Protein AF-X1CJW0-F1 (afdb_monomer_lite)

Radius of gyration: 22.44 Å; chains: 1; bounding box: 63×34×48 Å

Organism: NCBI:txid412755

Sequence (111 aa):
MYALIAMALVLTMLVVLLRLRVKLGRSMLLSSIGLAILLGVSPGEFWQSVVQEWHTGPLSRTTGYLFVTLTALVTLVNVLGAAMKETGVSQRLASALQGLFRSRFTDFQSI

Secondary structure (DSSP, 8-state):
-HHHHHHHHHHHHHHHHHHTT--HHHHHHHHHHHHHHHHT--HHHHHHHHHHHHHHS-GGG-HHHHHHHHHHHHHHHHHHHHHHHHTSHHHHHHHHHHHHHHHHHHHTT--

Structure (mmCIF, N/CA/C/O backbone):
data_AF-X1CJW0-F1
#
_entry.id   AF-X1CJW0-F1
#
loop_
_atom_site.group_PDB
_atom_site.id
_atom_site.type_symbol
_atom_site.label_atom_id
_atom_site.label_alt_id
_atom_site.label_comp_id
_atom_site.label_asym_id
_atom_site.label_entity_id
_atom_site.label_seq_id
_atom_site.pdbx_PDB_ins_code
_atom_site.Cartn_x
_atom_site.Cartn_y
_atom_site.Cartn_z
_atom_site.occupancy
_atom_site.B_iso_or_equiv
_atom_site.auth_seq_id
_atom_site.auth_comp_id
_atom_site.auth_asym_id
_atom_site.auth_atom_id
_atom_site.pdbx_PDB_model_num
ATOM 1 N N . MET A 1 1 ? 0.051 -14.136 -22.790 1.00 65.75 1 MET A N 1
ATOM 2 C CA . MET A 1 1 ? -0.392 -15.398 -22.147 1.00 65.75 1 MET A CA 1
ATOM 3 C C . MET A 1 1 ? 0.460 -15.775 -20.932 1.00 65.75 1 MET A C 1
ATOM 5 O O . MET A 1 1 ? -0.119 -16.110 -19.911 1.00 65.75 1 MET A O 1
ATOM 9 N N . TYR A 1 2 ? 1.791 -15.619 -20.977 1.00 78.44 2 TYR A N 1
ATOM 10 C CA . TYR A 1 2 ? 2.691 -15.864 -19.833 1.00 78.44 2 TYR A CA 1
ATOM 11 C C . TYR A 1 2 ? 2.342 -15.068 -18.555 1.00 78.44 2 TYR A C 1
ATOM 13 O O . TYR A 1 2 ? 2.282 -15.635 -17.469 1.00 78.44 2 TYR A O 1
ATOM 21 N N . ALA A 1 3 ? 2.000 -13.780 -18.685 1.00 76.25 3 ALA A N 1
ATOM 22 C CA . ALA A 1 3 ? 1.667 -12.930 -17.538 1.00 76.25 3 ALA A CA 1
ATOM 23 C C . ALA A 1 3 ? 0.439 -13.406 -16.733 1.00 76.25 3 ALA A C 1
ATOM 25 O O . ALA A 1 3 ? 0.437 -13.317 -15.511 1.00 76.25 3 ALA A O 1
ATOM 26 N N . LEU A 1 4 ? -0.581 -13.962 -17.398 1.00 82.50 4 LEU A N 1
ATOM 27 C CA . LEU A 1 4 ? -1.788 -14.465 -16.727 1.00 82.50 4 LEU A CA 1
ATOM 28 C C . LEU A 1 4 ? -1.493 -15.723 -15.903 1.00 82.50 4 LEU A C 1
ATOM 30 O O . LEU A 1 4 ? -1.985 -15.861 -14.786 1.00 82.50 4 LEU A O 1
ATOM 34 N N . ILE A 1 5 ? -0.65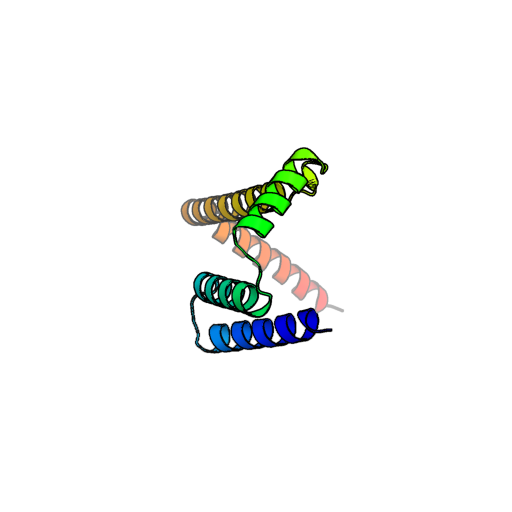1 -16.614 -16.433 1.00 85.75 5 ILE A N 1
ATOM 35 C CA . ILE A 1 5 ? -0.206 -17.822 -15.726 1.00 85.75 5 ILE A CA 1
ATOM 36 C C . ILE A 1 5 ? 0.644 -17.427 -14.515 1.00 85.75 5 ILE A C 1
ATOM 38 O O . ILE A 1 5 ? 0.450 -17.962 -13.424 1.00 85.75 5 ILE A O 1
ATOM 42 N N . ALA A 1 6 ? 1.528 -16.441 -14.684 1.00 82.81 6 ALA A N 1
ATOM 43 C CA . ALA A 1 6 ? 2.338 -15.917 -13.594 1.00 82.81 6 ALA A CA 1
ATOM 44 C C . ALA A 1 6 ? 1.483 -15.294 -12.477 1.00 82.81 6 ALA A C 1
ATOM 46 O O . ALA A 1 6 ? 1.697 -15.581 -11.299 1.00 82.81 6 ALA A O 1
ATOM 47 N N . MET A 1 7 ? 0.463 -14.512 -12.841 1.00 83.75 7 MET A N 1
ATOM 48 C CA . MET A 1 7 ? -0.511 -13.969 -11.891 1.00 83.75 7 MET A CA 1
ATOM 49 C C . MET A 1 7 ? -1.267 -15.080 -11.152 1.00 83.75 7 MET A C 1
ATOM 51 O O . MET A 1 7 ? -1.368 -15.030 -9.929 1.00 83.75 7 MET A O 1
ATOM 55 N N . ALA A 1 8 ? -1.752 -16.107 -11.858 1.00 86.31 8 ALA A N 1
ATOM 56 C CA . ALA A 1 8 ? -2.465 -17.227 -11.243 1.00 86.31 8 ALA A CA 1
ATOM 57 C C . ALA A 1 8 ? -1.586 -18.001 -10.242 1.00 86.31 8 ALA A C 1
ATOM 59 O O . ALA A 1 8 ? -2.033 -18.316 -9.135 1.00 86.31 8 ALA A O 1
ATOM 60 N N . LEU A 1 9 ? -0.320 -18.255 -10.589 1.00 86.81 9 LEU A N 1
ATOM 61 C CA . LEU A 1 9 ? 0.650 -18.906 -9.702 1.00 86.81 9 LEU A CA 1
ATOM 62 C C . LEU A 1 9 ? 0.914 -18.085 -8.438 1.00 86.81 9 LEU A C 1
ATOM 64 O O . LEU A 1 9 ? 0.875 -18.622 -7.331 1.00 86.81 9 LEU A O 1
ATOM 68 N N . VAL A 1 10 ? 1.122 -16.779 -8.583 1.00 85.44 10 VAL A N 1
ATOM 69 C CA . VAL A 1 10 ? 1.397 -15.888 -7.449 1.00 85.44 10 VAL A CA 1
ATOM 70 C C . VAL A 1 10 ? 0.182 -15.721 -6.548 1.00 85.44 10 VAL A C 1
ATOM 72 O O . VAL A 1 10 ? 0.327 -15.721 -5.327 1.00 85.44 10 VAL A O 1
ATOM 75 N N . LEU A 1 11 ? -1.020 -15.623 -7.115 1.00 85.75 11 LEU A N 1
ATOM 76 C CA . LEU A 1 11 ? -2.254 -15.589 -6.330 1.00 85.75 11 LEU A CA 1
ATOM 77 C C . LEU A 1 11 ? -2.432 -16.883 -5.534 1.00 85.75 11 LEU A C 1
ATOM 79 O O . LEU A 1 11 ? -2.758 -16.840 -4.349 1.00 85.75 11 LEU A O 1
ATOM 83 N N . THR A 1 12 ? -2.150 -18.028 -6.155 1.00 85.81 12 THR A N 1
ATOM 84 C CA . THR A 1 12 ? -2.195 -19.329 -5.475 1.00 85.81 12 THR A CA 1
ATOM 85 C C . THR A 1 12 ? -1.180 -19.377 -4.333 1.00 85.81 12 THR A C 1
ATOM 87 O O . THR A 1 12 ? -1.523 -19.764 -3.216 1.00 85.81 12 THR A O 1
ATOM 90 N N . MET A 1 13 ? 0.045 -18.906 -4.571 1.00 84.88 13 MET A N 1
ATOM 91 C CA . MET A 1 13 ? 1.084 -18.794 -3.549 1.00 84.88 13 MET A CA 1
ATOM 92 C C . MET A 1 13 ? 0.642 -17.884 -2.392 1.00 84.88 13 MET A C 1
ATOM 94 O O . MET A 1 13 ? 0.726 -18.294 -1.235 1.00 84.88 13 MET A O 1
ATOM 98 N N . LEU A 1 14 ? 0.078 -16.707 -2.676 1.00 80.25 14 LEU A N 1
ATOM 99 C CA . LEU A 1 14 ? -0.450 -15.789 -1.662 1.00 80.25 14 LEU A CA 1
ATOM 100 C C . LEU A 1 14 ? -1.524 -16.457 -0.792 1.00 80.25 14 LEU A C 1
ATOM 102 O O . LEU A 1 14 ? -1.470 -16.364 0.436 1.00 80.25 14 LEU A O 1
ATOM 106 N N . VAL A 1 15 ? -2.475 -17.160 -1.413 1.00 86.69 15 VAL A N 1
ATOM 107 C CA . VAL A 1 15 ? -3.541 -17.891 -0.707 1.00 86.69 15 VAL A CA 1
ATOM 108 C C . VAL A 1 15 ? -2.956 -18.981 0.191 1.00 86.69 15 VAL A C 1
ATOM 110 O O . VAL A 1 15 ? -3.364 -19.105 1.347 1.00 86.69 15 VAL A O 1
ATOM 113 N N . VAL A 1 16 ? -1.967 -19.736 -0.294 1.00 85.75 16 VAL A N 1
ATOM 114 C CA . VAL A 1 16 ? -1.280 -20.766 0.499 1.00 85.75 16 VAL A CA 1
ATOM 115 C C . VAL A 1 16 ? -0.559 -20.143 1.698 1.00 85.75 16 VAL A C 1
ATOM 117 O O . VAL A 1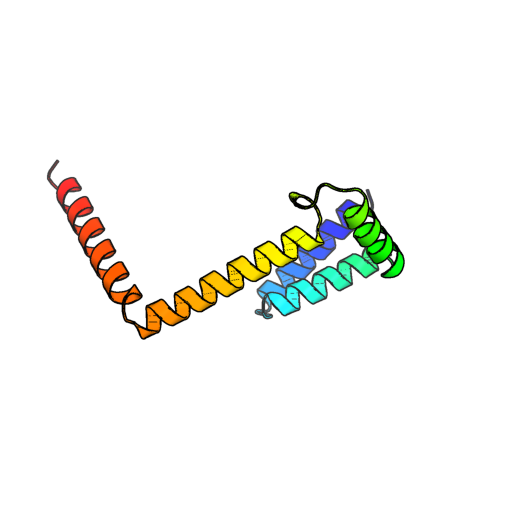 16 ? -0.722 -20.624 2.819 1.00 85.75 16 VAL A O 1
ATOM 120 N N . LEU A 1 17 ? 0.164 -19.036 1.510 1.00 79.81 17 LEU A N 1
ATOM 121 C CA . LEU A 1 17 ? 0.860 -18.342 2.600 1.00 79.81 17 LEU A CA 1
ATOM 122 C C . LEU A 1 17 ? -0.114 -17.784 3.651 1.00 79.81 17 LEU A C 1
ATOM 124 O O . LEU A 1 17 ? 0.157 -17.864 4.852 1.00 79.81 17 LEU A O 1
ATOM 128 N N . LEU A 1 18 ? -1.263 -17.251 3.230 1.00 82.12 18 LEU A N 1
ATOM 129 C CA . LEU A 1 18 ? -2.316 -16.804 4.149 1.00 82.12 18 LEU A CA 1
ATOM 130 C C . LEU A 1 18 ? -2.943 -17.979 4.911 1.00 82.12 18 LEU A C 1
ATOM 132 O O . LEU A 1 18 ? -3.199 -17.864 6.112 1.00 82.12 18 LEU A O 1
ATOM 136 N N . ARG A 1 19 ? -3.127 -19.133 4.256 1.00 83.88 19 ARG A N 1
ATOM 137 C CA . ARG A 1 19 ? -3.624 -20.360 4.901 1.00 83.88 19 ARG A CA 1
ATOM 138 C C . ARG A 1 19 ? -2.662 -20.875 5.974 1.00 83.88 19 ARG A C 1
ATOM 140 O O . ARG A 1 19 ? -3.110 -21.397 6.990 1.00 83.88 19 ARG A O 1
ATOM 147 N N . LEU A 1 20 ? -1.362 -20.645 5.796 1.00 82.12 20 LEU A N 1
ATOM 148 C CA . LEU A 1 20 ? -0.307 -20.938 6.773 1.00 82.12 20 LEU A CA 1
ATOM 149 C C . LEU A 1 20 ? -0.219 -19.906 7.919 1.00 82.12 20 LEU A C 1
ATOM 151 O O . LEU A 1 20 ? 0.759 -19.903 8.663 1.00 82.12 20 LEU A O 1
ATOM 155 N N . ARG A 1 21 ? -1.228 -19.031 8.086 1.00 76.75 21 ARG A N 1
ATOM 156 C CA . ARG A 1 21 ? -1.307 -17.999 9.145 1.00 76.75 21 ARG A CA 1
ATOM 157 C C . ARG A 1 21 ? -0.130 -17.013 9.141 1.00 76.75 21 ARG A C 1
ATOM 159 O O . ARG A 1 21 ? 0.123 -16.339 10.142 1.00 76.75 21 ARG A O 1
ATOM 166 N N . VAL A 1 22 ? 0.582 -16.880 8.022 1.00 77.56 22 VAL A N 1
ATOM 167 C CA . VAL A 1 22 ? 1.650 -15.887 7.890 1.00 77.56 22 VAL A CA 1
ATOM 168 C C . VAL A 1 22 ? 1.027 -14.488 7.921 1.00 77.56 22 VAL A C 1
ATOM 170 O O . VAL A 1 22 ? -0.013 -14.242 7.308 1.00 77.56 22 VAL A O 1
ATOM 173 N N . LYS A 1 23 ? 1.655 -13.559 8.661 1.00 82.88 23 LYS A N 1
ATOM 174 C CA . LYS A 1 23 ? 1.218 -12.154 8.737 1.00 82.88 23 LYS A CA 1
ATOM 175 C C . LYS A 1 23 ? 1.010 -11.607 7.323 1.00 82.88 23 LYS A C 1
ATOM 177 O O . LYS A 1 23 ? 1.922 -11.698 6.505 1.00 82.88 23 LYS A O 1
ATOM 182 N N . LEU A 1 24 ? -0.144 -10.982 7.081 1.00 79.38 24 LEU A N 1
ATOM 183 C CA . LEU A 1 24 ? -0.586 -10.524 5.757 1.00 79.38 24 LEU A CA 1
ATOM 184 C C . LEU A 1 24 ? 0.496 -9.719 5.018 1.00 79.38 24 LEU A C 1
ATOM 186 O O . LEU A 1 24 ? 0.773 -9.993 3.855 1.00 79.38 24 LEU A O 1
ATOM 190 N N . GLY A 1 25 ? 1.197 -8.824 5.723 1.00 77.69 25 GLY A N 1
ATOM 191 C CA . GLY A 1 25 ? 2.308 -8.056 5.149 1.00 77.69 25 GLY A CA 1
ATOM 192 C C . GLY A 1 25 ? 3.485 -8.911 4.654 1.00 77.69 25 GLY A C 1
ATOM 193 O O . GLY A 1 25 ? 4.027 -8.638 3.590 1.00 77.69 25 GLY A O 1
ATOM 194 N N . ARG A 1 26 ? 3.858 -9.987 5.363 1.00 79.81 26 ARG A N 1
ATOM 195 C CA . ARG A 1 26 ? 4.938 -10.895 4.927 1.00 79.81 26 ARG A CA 1
ATOM 196 C C . ARG A 1 26 ? 4.517 -11.731 3.722 1.00 79.81 26 ARG A C 1
ATOM 198 O O . ARG A 1 26 ? 5.308 -11.902 2.802 1.00 79.81 26 ARG A O 1
ATOM 205 N N . SER A 1 27 ? 3.275 -12.212 3.707 1.00 79.81 27 SER A N 1
ATOM 206 C CA . SER A 1 27 ? 2.732 -12.972 2.576 1.00 79.81 27 SER A CA 1
ATOM 207 C C . SER A 1 27 ? 2.664 -12.125 1.309 1.00 79.81 27 SER A C 1
ATOM 209 O O . SER A 1 27 ? 3.008 -12.601 0.229 1.00 79.81 27 SER A O 1
ATOM 211 N N . MET A 1 28 ? 2.275 -10.857 1.452 1.00 83.12 28 MET A N 1
ATOM 212 C CA . MET A 1 28 ? 2.198 -9.909 0.346 1.00 83.12 28 MET A CA 1
ATOM 213 C C . MET A 1 28 ? 3.584 -9.608 -0.239 1.00 83.12 28 MET A C 1
ATOM 215 O O . MET A 1 28 ? 3.741 -9.663 -1.455 1.00 83.12 28 MET A O 1
ATOM 219 N N . LEU A 1 29 ? 4.598 -9.393 0.612 1.00 86.00 29 LEU A N 1
ATOM 220 C CA . LEU A 1 29 ? 5.987 -9.190 0.176 1.00 86.00 29 LEU A CA 1
ATOM 221 C C . LEU A 1 29 ? 6.576 -10.424 -0.520 1.00 86.00 29 LEU A C 1
ATOM 223 O O . LEU A 1 29 ? 7.195 -10.308 -1.570 1.00 86.00 29 LEU A O 1
ATOM 227 N N . LEU A 1 30 ? 6.374 -11.621 0.036 1.00 84.75 30 LEU A N 1
ATOM 228 C CA . LEU A 1 30 ? 6.888 -12.851 -0.578 1.00 84.75 30 LEU A CA 1
ATOM 229 C C . LEU A 1 30 ? 6.233 -13.128 -1.934 1.00 84.75 30 LEU A C 1
ATOM 231 O O . LEU A 1 30 ? 6.904 -13.554 -2.872 1.00 84.75 30 LEU A O 1
ATOM 235 N N . SER A 1 31 ? 4.936 -12.848 -2.052 1.00 81.50 31 SER A N 1
ATOM 236 C CA . SER A 1 31 ? 4.200 -13.040 -3.303 1.00 81.50 31 SER A CA 1
ATOM 237 C C . SER A 1 31 ? 4.598 -12.005 -4.358 1.00 81.50 31 SER A C 1
ATOM 239 O O . SER A 1 31 ? 4.736 -12.362 -5.525 1.00 81.50 31 SER A O 1
ATOM 241 N N . SER A 1 32 ? 4.846 -10.746 -3.973 1.00 82.62 32 SER A N 1
ATOM 242 C CA . SER A 1 32 ? 5.311 -9.720 -4.916 1.00 82.62 32 SER A CA 1
ATOM 243 C C . SER A 1 32 ? 6.726 -9.999 -5.423 1.00 82.62 32 SER A C 1
ATOM 245 O O . SER A 1 32 ? 6.978 -9.844 -6.616 1.00 82.62 32 SER A O 1
ATOM 247 N N . ILE A 1 33 ? 7.624 -10.486 -4.560 1.00 84.25 33 ILE A N 1
ATOM 248 C CA . ILE A 1 33 ? 8.963 -10.939 -4.965 1.00 84.25 33 ILE A CA 1
ATOM 249 C C . ILE A 1 33 ? 8.850 -12.130 -5.921 1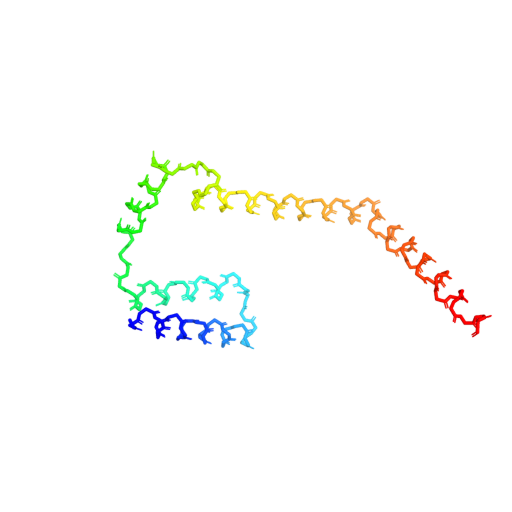.00 84.25 33 ILE A C 1
ATOM 251 O O . ILE A 1 33 ? 9.477 -12.127 -6.979 1.00 84.25 33 ILE A O 1
ATOM 255 N N . GLY A 1 34 ? 8.014 -13.118 -5.587 1.00 83.31 34 GLY A N 1
ATOM 256 C CA . GLY A 1 34 ? 7.746 -14.258 -6.462 1.00 83.31 34 GLY A CA 1
ATOM 257 C C . GLY A 1 34 ? 7.255 -13.821 -7.842 1.00 83.31 34 GLY A C 1
ATOM 258 O O . GLY A 1 34 ? 7.762 -14.305 -8.848 1.00 83.31 34 GLY A O 1
ATOM 259 N N . LEU A 1 35 ? 6.339 -12.850 -7.898 1.00 83.06 35 LEU A N 1
ATOM 260 C CA . LEU A 1 35 ? 5.827 -12.280 -9.147 1.00 83.06 35 LEU A CA 1
ATOM 261 C C . LEU A 1 35 ? 6.897 -11.551 -9.954 1.00 83.06 35 LEU A C 1
ATOM 263 O O . LEU A 1 35 ? 6.956 -11.734 -11.167 1.00 83.06 35 LEU A O 1
ATOM 267 N N . ALA A 1 36 ? 7.736 -10.749 -9.297 1.00 83.19 36 ALA A N 1
ATOM 268 C CA . ALA A 1 36 ? 8.818 -10.019 -9.950 1.00 83.19 36 ALA A CA 1
ATOM 269 C C . ALA A 1 36 ? 9.820 -10.979 -10.607 1.00 83.19 36 ALA A C 1
ATOM 271 O O . ALA A 1 36 ? 10.199 -10.774 -11.758 1.00 83.19 36 ALA A O 1
ATOM 272 N N . ILE A 1 37 ? 10.171 -12.069 -9.913 1.00 84.06 37 ILE A N 1
ATOM 273 C CA . ILE A 1 37 ? 11.038 -13.125 -10.451 1.00 84.06 37 ILE A CA 1
ATOM 274 C C . ILE A 1 37 ? 10.354 -13.831 -11.624 1.00 84.06 37 ILE A C 1
ATOM 276 O O . ILE A 1 37 ? 10.960 -13.989 -12.680 1.00 84.06 37 ILE A O 1
ATOM 280 N N . LEU A 1 38 ? 9.087 -14.228 -11.464 1.00 82.31 38 LEU A N 1
ATOM 281 C CA . LEU A 1 38 ? 8.354 -14.966 -12.495 1.00 82.31 38 LEU A CA 1
ATOM 282 C C . LEU A 1 38 ? 8.178 -14.151 -13.779 1.00 82.31 38 LEU A C 1
ATOM 284 O O . LEU A 1 38 ? 8.279 -14.706 -14.868 1.00 82.31 38 LEU A O 1
ATOM 288 N N . LEU A 1 39 ? 7.906 -12.851 -13.658 1.00 80.31 39 LEU A N 1
ATOM 289 C CA . LEU A 1 39 ? 7.745 -11.938 -14.790 1.00 80.31 39 LEU A CA 1
ATOM 290 C C . LEU A 1 39 ? 9.079 -11.404 -15.332 1.00 80.31 39 LEU A C 1
ATOM 292 O O . LEU A 1 39 ? 9.069 -10.751 -16.371 1.00 80.31 39 LEU A O 1
ATOM 296 N N . GLY A 1 40 ? 10.201 -11.666 -14.655 1.00 81.56 40 GLY A N 1
ATOM 297 C CA . GLY A 1 40 ? 11.514 -11.151 -15.043 1.00 81.56 40 GLY A CA 1
ATOM 298 C C . GLY A 1 40 ? 11.620 -9.626 -14.981 1.00 81.56 40 GLY A C 1
ATOM 299 O O . GLY A 1 40 ? 12.439 -9.052 -15.689 1.00 81.56 40 GLY A O 1
ATOM 300 N N . VAL A 1 41 ? 10.789 -8.962 -14.169 1.00 78.06 41 VAL A N 1
ATOM 301 C CA . VAL A 1 41 ? 10.778 -7.495 -14.078 1.00 78.06 41 VAL A CA 1
ATOM 302 C C . VAL A 1 41 ? 12.003 -7.050 -13.297 1.00 78.06 41 VAL A C 1
ATOM 304 O O . VAL A 1 41 ? 12.132 -7.348 -12.105 1.00 78.06 41 VAL A O 1
ATOM 307 N N . SER A 1 42 ? 12.903 -6.323 -13.955 1.00 81.56 42 SER A N 1
ATOM 308 C CA . SER A 1 42 ? 14.072 -5.781 -13.276 1.00 81.56 42 SER A CA 1
ATOM 309 C C . SER A 1 42 ? 13.684 -4.583 -12.390 1.00 81.56 42 SER A C 1
ATOM 311 O O . SER A 1 42 ? 12.808 -3.788 -12.752 1.00 81.56 42 SER A O 1
ATOM 313 N N . PRO A 1 43 ? 14.354 -4.381 -11.237 1.00 76.31 43 PRO A N 1
ATOM 314 C CA . PRO A 1 43 ? 14.122 -3.204 -10.397 1.00 76.31 43 PRO A CA 1
ATOM 315 C C . PRO A 1 43 ? 14.331 -1.879 -11.148 1.00 76.31 43 PRO A C 1
ATOM 317 O O . PRO A 1 43 ? 13.682 -0.884 -10.835 1.00 76.31 43 PRO A O 1
ATOM 320 N N . GLY A 1 44 ? 15.217 -1.874 -12.151 1.00 80.62 44 GLY A N 1
ATOM 321 C CA . GLY A 1 44 ? 15.509 -0.708 -12.985 1.00 80.62 44 GLY A CA 1
ATOM 322 C C . GLY A 1 44 ? 14.361 -0.328 -13.921 1.00 80.62 44 GLY A C 1
ATOM 323 O O . GLY A 1 44 ? 13.993 0.842 -13.972 1.00 80.62 44 GLY A O 1
ATOM 324 N N . GLU A 1 45 ? 13.750 -1.296 -14.608 1.00 78.56 45 GLU A N 1
ATOM 325 C CA . GLU A 1 45 ? 12.594 -1.053 -15.490 1.00 78.56 45 GLU A CA 1
ATOM 326 C C . GLU A 1 45 ? 11.367 -0.594 -14.701 1.00 78.56 45 GLU A C 1
ATOM 328 O O . GLU A 1 45 ? 10.643 0.311 -15.126 1.00 78.56 45 GLU A O 1
ATOM 333 N N . PHE A 1 46 ? 11.160 -1.176 -13.516 1.00 80.25 46 PHE A N 1
ATOM 334 C CA . PHE A 1 46 ? 10.126 -0.720 -12.594 1.00 80.25 46 PHE A CA 1
ATOM 335 C C . PHE A 1 46 ? 10.372 0.731 -12.163 1.00 80.25 46 PHE A C 1
ATOM 337 O O . PHE A 1 46 ? 9.462 1.555 -12.241 1.00 80.25 46 PHE A O 1
ATOM 344 N N . TRP A 1 47 ? 11.604 1.074 -11.768 1.00 81.12 47 TRP A N 1
ATOM 345 C CA . TRP A 1 47 ? 11.949 2.438 -11.358 1.00 81.12 47 TRP A CA 1
ATOM 346 C C . TRP A 1 47 ? 11.765 3.449 -12.490 1.00 81.12 47 TRP A C 1
ATOM 348 O O . TRP A 1 47 ? 11.176 4.506 -12.278 1.00 81.12 47 TRP A O 1
ATOM 358 N N . GLN A 1 48 ? 12.208 3.115 -13.702 1.00 81.44 48 GLN A N 1
ATOM 359 C CA . GLN A 1 48 ? 12.006 3.965 -14.875 1.00 81.44 48 GLN A CA 1
ATOM 360 C C . GLN A 1 48 ? 10.521 4.181 -15.165 1.00 81.44 48 GLN A C 1
ATOM 362 O O . GLN A 1 48 ? 10.112 5.318 -15.381 1.00 81.44 48 GLN A O 1
ATOM 367 N N . SER A 1 49 ? 9.708 3.125 -15.081 1.00 80.62 49 SER A N 1
ATOM 368 C CA . SER A 1 49 ? 8.257 3.214 -15.277 1.00 80.62 49 SER A CA 1
ATOM 369 C C . SER A 1 49 ? 7.597 4.120 -14.234 1.00 80.62 49 SER A C 1
ATOM 371 O O . SER A 1 49 ? 6.801 4.981 -14.593 1.00 80.62 49 SER A O 1
ATOM 373 N N . VAL A 1 50 ? 7.973 3.992 -12.957 1.00 80.12 50 VAL A N 1
ATOM 374 C CA . VAL A 1 50 ? 7.446 4.829 -11.864 1.00 80.12 50 VAL A CA 1
ATOM 375 C C . VAL A 1 50 ? 7.872 6.291 -12.018 1.00 80.12 50 VAL A C 1
ATOM 377 O O . VAL A 1 50 ? 7.053 7.194 -11.851 1.00 80.12 50 VAL A O 1
ATOM 380 N N . VAL A 1 51 ? 9.138 6.550 -12.357 1.00 81.94 51 VAL A N 1
ATOM 381 C CA . VAL A 1 51 ? 9.648 7.915 -12.578 1.00 81.94 51 VAL A CA 1
ATOM 382 C C . VAL A 1 51 ? 8.982 8.556 -13.793 1.00 81.94 51 VAL A C 1
ATOM 384 O O . VAL A 1 51 ? 8.631 9.737 -13.750 1.00 81.94 51 VAL A O 1
ATOM 387 N N . GLN A 1 52 ? 8.776 7.788 -14.861 1.00 80.94 52 GLN A N 1
ATOM 388 C CA . GLN A 1 52 ? 8.089 8.251 -16.059 1.00 80.94 52 GLN A CA 1
ATOM 389 C C . GLN A 1 52 ? 6.613 8.542 -15.773 1.00 80.94 52 GLN A C 1
ATOM 391 O O . GLN A 1 52 ? 6.118 9.599 -16.164 1.00 80.94 52 GLN A O 1
ATOM 396 N N . GLU A 1 53 ? 5.929 7.664 -15.039 1.00 79.62 53 GLU A N 1
ATOM 397 C CA . GLU A 1 53 ? 4.547 7.863 -14.593 1.00 79.62 53 GLU A CA 1
ATOM 398 C C . GLU A 1 53 ? 4.417 9.125 -13.730 1.00 79.62 53 GLU A C 1
ATOM 400 O O . GLU A 1 53 ? 3.491 9.910 -13.922 1.00 79.62 53 GLU A O 1
ATOM 405 N N . TRP A 1 54 ? 5.384 9.372 -12.844 1.00 77.44 54 TRP A N 1
ATOM 406 C CA . TRP A 1 54 ? 5.428 10.572 -12.009 1.00 77.44 54 TRP A CA 1
ATOM 407 C C . TRP A 1 54 ? 5.577 11.869 -12.815 1.00 77.44 54 TRP A C 1
ATOM 409 O O . TRP A 1 54 ? 4.989 12.886 -12.458 1.00 77.44 54 TRP A O 1
ATOM 419 N N . HIS A 1 55 ? 6.353 11.847 -13.902 1.00 75.50 55 HIS A N 1
ATOM 420 C CA . HIS A 1 55 ? 6.594 13.035 -14.729 1.00 75.50 55 HIS A CA 1
ATOM 421 C C . HIS A 1 55 ? 5.503 13.291 -15.772 1.00 75.50 55 HIS A C 1
ATOM 423 O O . HIS A 1 55 ? 5.286 14.438 -16.153 1.00 75.50 55 HIS A O 1
ATOM 429 N N . THR A 1 56 ? 4.850 12.241 -16.273 1.00 76.81 56 THR A N 1
ATOM 430 C CA . THR A 1 56 ? 3.931 12.341 -17.422 1.00 76.81 56 THR A CA 1
ATOM 431 C C . THR A 1 56 ? 2.462 12.158 -17.053 1.00 76.81 56 THR A C 1
ATOM 433 O O . THR A 1 56 ? 1.586 12.591 -17.801 1.00 76.81 56 THR A O 1
ATOM 436 N N . GLY A 1 57 ? 2.169 11.532 -15.911 1.00 71.94 57 GLY A N 1
ATOM 437 C CA . GLY A 1 57 ? 0.814 11.220 -15.477 1.00 71.94 57 GLY A CA 1
ATOM 438 C C . GLY A 1 57 ? 0.184 12.306 -14.594 1.00 71.94 57 GLY A C 1
ATOM 439 O O . GLY A 1 57 ? 0.879 12.984 -13.836 1.00 71.94 57 GLY A O 1
ATOM 440 N N . PRO A 1 58 ? -1.152 12.468 -14.623 1.00 72.38 58 PRO A N 1
ATOM 441 C CA . PRO A 1 58 ? -1.853 13.284 -13.636 1.00 72.38 58 PRO A CA 1
ATOM 442 C C . PRO A 1 58 ? -1.625 12.716 -12.226 1.00 72.38 58 PRO A C 1
ATOM 444 O O . PRO A 1 58 ? -1.829 11.521 -12.006 1.00 72.38 58 PRO A O 1
ATOM 447 N N . LEU A 1 59 ? -1.242 13.574 -11.265 1.00 64.44 59 LEU A N 1
ATOM 448 C CA . LEU A 1 59 ? -0.798 13.171 -9.916 1.00 64.44 59 LEU A CA 1
ATOM 449 C C . LEU A 1 59 ? -1.751 12.179 -9.231 1.00 64.44 59 LEU A C 1
ATOM 451 O O . LEU A 1 59 ? -1.297 11.217 -8.617 1.00 64.44 59 LEU A O 1
ATOM 455 N N . SER A 1 60 ? -3.065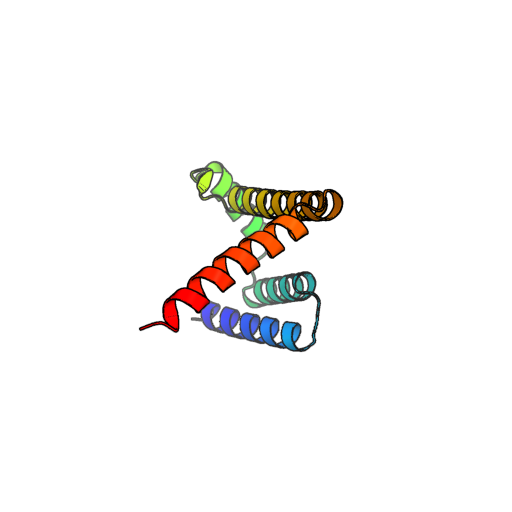 12.361 -9.392 1.00 66.56 60 SER A N 1
ATOM 456 C CA . SER A 1 60 ? -4.104 11.516 -8.786 1.00 66.56 60 SER A CA 1
ATOM 457 C C . SER A 1 60 ? -4.139 10.067 -9.289 1.00 66.56 60 SER A C 1
ATOM 459 O O . SER A 1 60 ? -4.781 9.230 -8.656 1.00 66.56 60 SER A O 1
ATOM 461 N N . ARG A 1 61 ? -3.468 9.753 -10.403 1.00 70.62 61 ARG A N 1
ATOM 462 C CA . ARG A 1 61 ? -3.354 8.388 -10.943 1.00 70.62 61 ARG A CA 1
ATOM 463 C C . ARG A 1 61 ? -1.987 7.757 -10.739 1.00 70.62 61 ARG A C 1
ATOM 465 O O . ARG A 1 61 ? -1.857 6.574 -11.021 1.00 70.62 61 ARG A O 1
ATOM 472 N N . THR A 1 62 ? -1.005 8.511 -10.250 1.00 80.38 62 THR A N 1
ATOM 473 C CA . THR A 1 62 ? 0.351 7.985 -10.100 1.00 80.38 62 THR A CA 1
ATOM 474 C C . THR A 1 62 ? 0.408 6.940 -8.990 1.00 80.38 62 THR A C 1
ATOM 476 O O . THR A 1 62 ? -0.098 7.157 -7.881 1.00 80.38 62 THR A O 1
ATOM 479 N N . THR A 1 63 ? 1.068 5.815 -9.268 1.00 80.50 63 THR A N 1
ATOM 480 C CA . THR A 1 63 ? 1.281 4.723 -8.303 1.00 80.50 63 THR A CA 1
ATOM 481 C C . THR A 1 63 ? 1.824 5.227 -6.957 1.00 80.50 63 THR A C 1
ATOM 483 O O . THR A 1 63 ? 1.358 4.810 -5.894 1.00 80.50 63 THR A O 1
ATOM 486 N N . GLY A 1 64 ? 2.766 6.177 -6.989 1.00 81.81 64 GLY A N 1
ATOM 487 C CA . GLY A 1 64 ? 3.351 6.779 -5.788 1.00 81.81 64 GLY A CA 1
ATOM 488 C C . GLY A 1 64 ? 2.342 7.569 -4.951 1.00 81.81 64 GLY A C 1
ATOM 489 O O . GLY A 1 64 ? 2.258 7.368 -3.739 1.00 81.81 64 GLY A O 1
ATOM 490 N N . TYR A 1 65 ? 1.535 8.424 -5.586 1.00 81.12 65 TYR A N 1
ATOM 491 C CA . TYR A 1 65 ? 0.517 9.208 -4.886 1.00 81.12 65 TYR A CA 1
ATOM 492 C C . TYR A 1 65 ? -0.537 8.305 -4.238 1.00 81.12 65 TYR A C 1
ATOM 494 O O . TYR A 1 65 ? -0.809 8.442 -3.048 1.00 81.12 65 TYR A O 1
ATOM 502 N N . LEU A 1 66 ? -1.063 7.321 -4.977 1.00 84.69 66 LEU A N 1
ATOM 503 C CA . LEU A 1 66 ? -2.058 6.376 -4.457 1.00 84.69 66 LEU A CA 1
ATOM 504 C C . LEU A 1 66 ? -1.535 5.597 -3.246 1.00 84.69 66 LEU A C 1
ATOM 506 O O . LEU A 1 66 ? -2.253 5.437 -2.256 1.00 84.69 66 LEU A O 1
ATOM 510 N N . PHE A 1 67 ? -0.280 5.147 -3.294 1.00 85.44 67 PHE A N 1
ATOM 511 C CA . PHE A 1 67 ? 0.342 4.439 -2.180 1.00 85.44 67 PHE A CA 1
ATOM 512 C C . PHE A 1 67 ? 0.467 5.321 -0.931 1.00 85.44 67 PHE A C 1
ATOM 514 O O . PHE A 1 67 ? 0.116 4.887 0.171 1.00 85.44 67 PHE A O 1
ATOM 521 N N . VAL A 1 68 ? 0.917 6.570 -1.093 1.00 88.38 68 VAL A N 1
ATOM 522 C CA . VAL A 1 68 ? 1.027 7.534 0.012 1.00 88.38 68 VAL A CA 1
ATOM 523 C C . VAL A 1 68 ? -0.349 7.854 0.589 1.00 88.38 68 VAL A C 1
ATOM 525 O O . VAL A 1 68 ? -0.519 7.793 1.805 1.00 88.38 68 VAL A O 1
ATOM 528 N N . THR A 1 69 ? -1.349 8.124 -0.252 1.00 87.44 69 THR A N 1
ATOM 529 C CA . 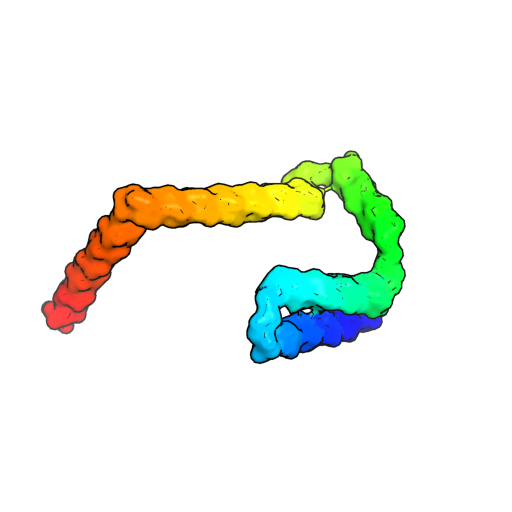THR A 1 69 ? -2.718 8.423 0.190 1.00 87.44 69 THR A CA 1
ATOM 530 C C . THR A 1 69 ? -3.335 7.256 0.954 1.00 87.44 69 THR A C 1
ATOM 532 O O . THR A 1 69 ? -3.891 7.464 2.031 1.00 87.44 69 THR A O 1
ATOM 535 N N . LEU A 1 70 ? -3.205 6.023 0.453 1.00 89.75 70 LEU A N 1
ATOM 536 C CA . LEU A 1 70 ? -3.694 4.829 1.150 1.00 89.75 70 LEU A CA 1
ATOM 537 C C . LEU A 1 70 ? -2.978 4.628 2.487 1.00 89.75 70 LEU A C 1
ATOM 539 O O . LEU A 1 70 ? -3.626 4.371 3.499 1.00 89.75 70 LEU A O 1
ATOM 543 N N . THR A 1 71 ? -1.655 4.793 2.514 1.00 89.12 71 THR A N 1
ATOM 544 C CA . THR A 1 71 ? -0.862 4.659 3.743 1.00 89.12 71 THR A CA 1
ATOM 545 C C . THR A 1 71 ? -1.257 5.714 4.774 1.00 89.12 71 THR A C 1
ATOM 547 O O . THR A 1 71 ? -1.451 5.388 5.947 1.00 89.12 71 THR A O 1
ATOM 550 N N . ALA A 1 72 ? -1.437 6.963 4.344 1.00 91.62 72 ALA A N 1
ATOM 551 C CA . ALA A 1 72 ? -1.888 8.054 5.197 1.00 91.62 72 ALA A CA 1
ATOM 552 C C . ALA A 1 72 ? -3.293 7.783 5.746 1.00 91.62 72 ALA A C 1
ATOM 554 O O . ALA A 1 72 ? -3.508 7.909 6.949 1.00 91.62 72 ALA A O 1
ATOM 555 N N . LEU A 1 73 ? -4.226 7.338 4.899 1.00 92.81 73 LEU A N 1
ATOM 556 C CA . LEU A 1 73 ? -5.595 7.021 5.302 1.00 92.81 73 LEU A CA 1
ATOM 557 C C . LEU A 1 73 ? -5.639 5.876 6.322 1.00 92.81 73 LEU A C 1
ATOM 559 O O . LEU A 1 73 ? -6.290 5.998 7.358 1.00 92.81 73 LEU A O 1
ATOM 563 N N . VAL A 1 74 ? -4.915 4.783 6.067 1.00 91.75 74 VAL A N 1
ATOM 564 C CA . VAL A 1 74 ? -4.841 3.637 6.988 1.00 91.75 74 VAL A CA 1
ATOM 565 C C . VAL A 1 74 ? -4.205 4.047 8.315 1.00 91.75 74 VAL A C 1
ATOM 567 O O . VAL A 1 74 ? -4.704 3.681 9.378 1.00 91.75 74 VAL A O 1
ATOM 570 N N . THR A 1 75 ? -3.133 4.841 8.276 1.00 92.19 75 THR A N 1
ATOM 571 C CA . THR A 1 75 ? -2.473 5.344 9.489 1.00 92.19 75 THR A CA 1
ATOM 572 C C . THR A 1 75 ? -3.409 6.246 10.286 1.00 92.19 75 THR A C 1
ATOM 574 O O . THR A 1 75 ? -3.545 6.066 11.494 1.00 92.19 75 THR A O 1
ATOM 577 N N . LEU A 1 76 ? -4.112 7.161 9.619 1.00 92.75 76 LEU A N 1
ATOM 578 C CA . LEU A 1 76 ? -5.059 8.075 10.250 1.00 92.75 76 LEU A CA 1
ATOM 579 C C . LEU A 1 76 ? -6.209 7.321 10.924 1.00 92.75 76 LEU A C 1
ATOM 581 O O . LEU A 1 76 ? -6.513 7.584 12.084 1.00 92.75 76 LEU A O 1
ATOM 585 N N . VAL A 1 77 ? -6.817 6.357 10.229 1.00 91.69 77 VAL A N 1
ATOM 586 C CA . VAL A 1 77 ? -7.896 5.526 10.788 1.00 91.69 77 VAL A CA 1
ATOM 587 C C . VAL A 1 77 ? -7.394 4.689 11.964 1.00 91.69 77 VAL A C 1
ATOM 589 O O . VAL A 1 77 ? -8.102 4.560 12.962 1.00 91.69 77 VAL A O 1
ATOM 592 N N . ASN A 1 78 ? -6.168 4.166 11.900 1.00 91.06 78 ASN A N 1
ATOM 593 C CA . ASN A 1 78 ? -5.568 3.437 13.017 1.00 91.06 78 ASN A CA 1
ATOM 594 C C . ASN A 1 78 ? -5.359 4.332 14.245 1.00 91.06 78 ASN A C 1
ATOM 596 O O . ASN A 1 78 ? -5.718 3.934 15.353 1.00 91.06 78 ASN A O 1
ATOM 600 N N . VAL A 1 79 ? -4.821 5.541 14.057 1.00 91.69 79 VAL A N 1
ATOM 601 C CA . VAL A 1 79 ? -4.625 6.519 15.140 1.00 91.69 79 VAL A CA 1
ATOM 602 C C . VAL A 1 79 ? -5.968 6.950 15.727 1.00 91.69 79 VAL A C 1
ATOM 604 O O . VAL A 1 79 ? -6.136 6.945 16.945 1.00 91.69 79 VAL A O 1
ATOM 607 N N . LEU A 1 80 ? -6.954 7.246 14.879 1.00 89.38 80 LEU A N 1
ATOM 608 C CA . LEU A 1 80 ? -8.305 7.591 15.318 1.00 89.38 80 LEU A CA 1
ATOM 609 C C . LEU A 1 80 ? -8.943 6.440 16.106 1.00 89.38 80 LEU A C 1
ATOM 611 O O . LEU A 1 80 ? -9.540 6.660 17.156 1.00 89.38 80 LEU A O 1
ATOM 615 N N . GLY A 1 81 ? -8.781 5.202 15.639 1.00 86.44 81 GLY A N 1
ATOM 616 C CA . GLY A 1 81 ? -9.237 4.004 16.339 1.00 86.44 81 GLY A CA 1
ATOM 617 C C . GLY A 1 81 ? -8.590 3.831 17.714 1.00 86.44 81 GLY A C 1
ATOM 618 O O . GLY A 1 81 ? -9.280 3.464 18.666 1.00 86.44 81 GLY A O 1
ATOM 619 N N . ALA A 1 82 ? -7.294 4.124 17.844 1.00 88.50 82 ALA A N 1
ATOM 620 C CA . ALA A 1 82 ? -6.600 4.114 19.130 1.00 88.50 82 ALA A CA 1
ATOM 621 C C . ALA A 1 82 ? -7.151 5.198 20.072 1.00 88.50 82 ALA A C 1
ATOM 623 O O . ALA A 1 82 ? -7.559 4.886 21.191 1.00 88.50 82 ALA A O 1
ATOM 624 N N . ALA A 1 83 ? -7.295 6.432 19.584 1.00 87.81 83 ALA A N 1
ATOM 625 C CA . ALA A 1 83 ? -7.844 7.543 20.361 1.00 87.81 83 ALA A CA 1
ATOM 626 C C . ALA A 1 83 ? -9.298 7.294 20.811 1.00 87.81 83 ALA A C 1
ATOM 628 O O . ALA A 1 83 ? -9.670 7.591 21.947 1.00 87.81 83 ALA A O 1
ATOM 629 N N . MET A 1 84 ? -10.139 6.696 19.960 1.00 86.94 84 MET A N 1
ATOM 630 C CA . MET A 1 84 ? -11.521 6.333 20.315 1.00 86.94 84 MET A CA 1
ATOM 631 C C . MET A 1 84 ? -11.607 5.235 21.382 1.00 86.94 84 MET A C 1
ATOM 633 O O . MET A 1 84 ? -12.596 5.184 22.121 1.00 86.94 84 MET A O 1
ATOM 637 N N . LYS A 1 85 ? -10.609 4.345 21.455 1.00 84.81 85 LYS A N 1
ATOM 638 C CA . LYS A 1 85 ? -10.506 3.342 22.524 1.00 84.81 85 LYS A CA 1
ATOM 639 C C . LYS A 1 85 ? -10.096 3.987 23.842 1.00 84.81 85 LYS A C 1
ATOM 641 O O . LYS A 1 85 ? -10.728 3.708 24.853 1.00 84.81 85 LYS A O 1
ATOM 646 N N . GLU A 1 86 ? -9.106 4.876 23.822 1.00 84.19 86 GLU A N 1
ATOM 647 C CA . GLU A 1 86 ? -8.635 5.578 25.026 1.00 84.19 86 GLU A CA 1
ATOM 648 C C . GLU A 1 86 ? -9.695 6.516 25.616 1.00 84.19 86 GLU A C 1
ATOM 650 O O . GLU A 1 86 ? -9.888 6.563 26.826 1.00 84.19 86 GLU A O 1
ATOM 655 N N . THR A 1 87 ? -10.448 7.215 24.766 1.00 82.62 87 THR A N 1
ATOM 656 C CA . THR A 1 87 ? -11.513 8.141 25.195 1.00 82.62 87 THR A CA 1
ATOM 657 C C . THR A 1 87 ? -12.829 7.444 25.568 1.00 82.62 87 THR A C 1
ATOM 659 O O . THR A 1 87 ? -13.787 8.104 25.975 1.00 82.62 87 THR A O 1
ATOM 662 N N . GLY A 1 88 ? -12.929 6.118 25.406 1.00 77.38 88 GLY A N 1
ATOM 663 C CA . GLY A 1 88 ? -14.154 5.346 25.662 1.00 77.38 88 GLY A CA 1
ATOM 664 C C . GLY A 1 88 ? -15.310 5.637 24.691 1.00 77.38 88 GLY A C 1
ATOM 665 O O . GLY A 1 88 ? -16.403 5.080 24.831 1.00 77.38 88 GLY A O 1
ATOM 666 N N . VAL A 1 89 ? -15.083 6.480 23.678 1.00 75.44 89 VAL A N 1
ATOM 667 C CA . VAL A 1 89 ? -16.070 6.872 22.660 1.00 75.44 89 VAL A CA 1
ATOM 668 C C . VAL A 1 89 ? -16.536 5.660 21.857 1.00 75.44 89 VAL A C 1
ATOM 670 O O . VAL A 1 89 ? -17.731 5.525 21.596 1.00 75.44 89 VAL A O 1
ATOM 673 N N . SER A 1 90 ? -15.634 4.720 21.552 1.00 72.69 90 SER A N 1
ATOM 674 C CA . SER A 1 90 ? -15.980 3.491 20.825 1.00 72.69 90 SER A CA 1
ATOM 675 C C . SER A 1 90 ? -17.024 2.642 21.562 1.00 72.69 90 SER A C 1
ATOM 677 O O . SER A 1 90 ? -17.867 2.014 20.925 1.00 72.69 90 SER A O 1
ATOM 679 N N . GLN A 1 91 ? -16.993 2.631 22.897 1.00 72.12 91 GLN A N 1
ATOM 680 C CA . GLN A 1 91 ? -17.903 1.832 23.719 1.00 72.12 91 GLN A CA 1
ATOM 681 C C . GLN A 1 91 ? -19.282 2.488 23.836 1.00 72.12 91 GLN A C 1
ATOM 683 O O . GLN A 1 91 ? -20.298 1.797 23.824 1.00 72.12 91 GLN A O 1
ATOM 688 N N . ARG A 1 92 ? -19.317 3.826 23.854 1.00 72.69 92 ARG A N 1
ATOM 689 C CA . ARG A 1 92 ? -20.551 4.625 23.804 1.00 72.69 92 ARG A CA 1
ATOM 690 C C . ARG A 1 92 ? -21.236 4.555 22.437 1.00 72.69 92 ARG A C 1
ATOM 692 O O . ARG A 1 92 ? -22.455 4.457 22.369 1.00 72.69 92 ARG A O 1
ATOM 699 N N . LEU A 1 93 ? -20.465 4.569 21.350 1.00 75.56 93 LEU A N 1
ATOM 700 C CA . LEU A 1 93 ? -20.985 4.385 19.990 1.00 75.56 93 LEU A CA 1
ATOM 701 C C . LEU A 1 93 ? -21.537 2.973 19.782 1.00 75.56 93 LEU A C 1
ATOM 703 O O . LEU A 1 93 ? -22.633 2.819 19.249 1.00 75.56 93 LEU A O 1
ATOM 707 N N . ALA A 1 94 ? -20.813 1.948 20.242 1.00 77.69 94 ALA A N 1
ATOM 708 C CA . ALA A 1 94 ? -21.276 0.567 20.161 1.00 77.69 94 ALA A CA 1
ATOM 709 C C . ALA A 1 94 ? -22.587 0.356 20.937 1.00 77.69 94 ALA A C 1
ATOM 711 O O . ALA A 1 94 ? -23.519 -0.240 20.400 1.00 77.69 94 ALA A O 1
ATOM 712 N N . SER A 1 95 ? -22.699 0.890 22.158 1.00 73.94 95 SER A N 1
ATOM 713 C CA . SER A 1 95 ? -23.923 0.770 22.957 1.00 73.94 95 SER A CA 1
ATOM 714 C C . SER A 1 95 ? -25.097 1.568 22.377 1.00 73.94 95 SER A C 1
ATOM 716 O O . SER A 1 95 ? -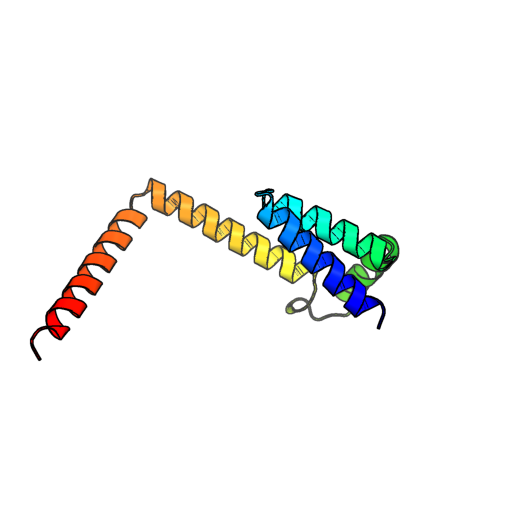26.219 1.063 22.360 1.00 73.94 95 SER A O 1
ATOM 718 N N . ALA A 1 96 ? -24.855 2.766 21.833 1.00 77.38 96 ALA A N 1
ATOM 719 C CA . ALA A 1 96 ? -25.881 3.565 21.160 1.00 77.38 96 ALA A CA 1
ATOM 720 C C . ALA A 1 96 ? -26.418 2.875 19.895 1.00 77.38 96 ALA A C 1
ATOM 722 O O . ALA A 1 96 ? -27.631 2.825 19.683 1.00 77.38 96 ALA A O 1
ATOM 723 N N . LEU A 1 97 ? -25.534 2.282 19.084 1.00 80.81 97 LEU A N 1
ATOM 724 C CA . LEU A 1 97 ? -25.930 1.487 17.920 1.00 80.81 97 LEU A CA 1
ATOM 725 C C . LEU A 1 97 ? -26.730 0.254 18.342 1.00 80.81 97 LEU A C 1
ATOM 727 O O . LEU A 1 97 ? -27.781 -0.017 17.771 1.00 80.81 97 LEU A O 1
ATOM 731 N N . GLN A 1 98 ? -26.288 -0.462 19.376 1.00 77.75 98 GLN A N 1
ATOM 732 C CA . GLN A 1 98 ? -27.006 -1.625 19.895 1.00 77.75 98 GLN A CA 1
ATOM 733 C C . GLN A 1 98 ? -28.408 -1.252 20.411 1.00 77.75 98 GLN A C 1
ATOM 735 O O . GLN A 1 98 ? -29.360 -1.998 20.183 1.00 77.75 98 GLN A O 1
ATOM 740 N N . GLY A 1 99 ? -28.560 -0.078 21.033 1.00 76.56 99 GLY A N 1
ATOM 741 C CA . GLY A 1 99 ? -29.855 0.480 21.431 1.00 76.56 99 GLY A CA 1
ATOM 742 C C . GLY A 1 99 ? -30.770 0.806 20.244 1.00 76.56 99 GLY A C 1
ATOM 743 O O . GLY A 1 99 ? -31.940 0.430 20.258 1.00 76.56 99 GLY A O 1
ATOM 744 N N . LEU A 1 100 ? -30.231 1.432 19.192 1.00 80.25 100 LEU A N 1
ATOM 745 C CA . LEU A 1 100 ? -30.964 1.748 17.956 1.00 80.25 100 LEU A CA 1
ATOM 746 C C . LEU A 1 100 ? -31.370 0.502 17.156 1.00 80.25 100 LEU A C 1
ATOM 748 O O . LEU A 1 100 ? -32.452 0.464 16.574 1.00 80.25 100 LEU A O 1
ATOM 752 N N . PHE A 1 101 ? -30.528 -0.531 17.116 1.00 79.00 101 PHE A N 1
ATOM 753 C CA . PHE A 1 101 ? -30.892 -1.791 16.467 1.00 79.00 101 PHE A CA 1
ATOM 754 C C . PHE A 1 101 ? -31.960 -2.534 17.268 1.00 79.00 101 PHE A C 1
ATOM 756 O O . PHE A 1 101 ? -32.912 -3.050 16.686 1.00 79.00 101 PHE A O 1
ATOM 763 N N . ARG A 1 102 ? -31.863 -2.549 18.601 1.00 71.56 102 ARG A N 1
ATOM 764 C CA . ARG A 1 102 ? -32.851 -3.220 19.455 1.00 71.56 102 ARG A CA 1
ATOM 765 C C . ARG A 1 102 ? -34.238 -2.584 19.357 1.00 71.56 102 ARG A C 1
ATOM 767 O O . ARG A 1 102 ? -35.220 -3.321 19.334 1.00 71.56 102 ARG A O 1
ATOM 774 N N . SER A 1 103 ? -34.333 -1.259 19.235 1.00 68.44 103 SER A N 1
ATOM 775 C CA . SER A 1 103 ? -35.624 -0.594 19.005 1.00 68.44 103 SER A CA 1
ATOM 776 C C . SER A 1 103 ? -36.229 -0.976 17.651 1.00 68.44 103 SER A C 1
ATOM 778 O O . SER A 1 103 ? -37.396 -1.349 17.590 1.00 68.44 103 SER A O 1
ATOM 780 N N . ARG A 1 104 ? -35.419 -1.022 16.585 1.00 64.94 104 ARG A N 1
ATOM 781 C CA . ARG A 1 104 ? -35.863 -1.420 15.235 1.00 64.94 104 ARG A CA 1
ATOM 782 C C . ARG A 1 104 ? -36.327 -2.876 15.136 1.00 64.94 104 ARG A C 1
ATOM 784 O O . ARG A 1 104 ? -37.256 -3.156 14.389 1.00 64.94 104 ARG A O 1
ATOM 791 N N . PHE A 1 105 ? -35.715 -3.793 15.886 1.00 59.62 105 PHE A N 1
ATOM 792 C CA . PHE A 1 105 ? -36.162 -5.192 15.939 1.00 59.62 105 PHE A CA 1
ATOM 793 C C . PHE A 1 105 ? -37.454 -5.386 16.742 1.00 59.62 105 PHE A C 1
ATOM 795 O O . PHE A 1 105 ? -38.177 -6.343 16.488 1.00 59.62 105 PHE A O 1
ATOM 802 N N . THR A 1 106 ? -37.761 -4.488 17.681 1.00 58.91 106 THR A N 1
ATOM 803 C CA . THR A 1 106 ? -38.969 -4.594 18.516 1.00 58.91 106 THR A CA 1
ATOM 804 C C . THR A 1 106 ? -40.208 -4.087 17.764 1.00 58.91 106 THR A C 1
ATOM 806 O O . THR A 1 106 ? -41.274 -4.683 17.884 1.00 58.91 106 THR A O 1
ATOM 809 N N . ASP A 1 107 ? -40.052 -3.078 16.899 1.00 56.62 107 ASP A N 1
ATOM 810 C CA . ASP A 1 107 ? -41.114 -2.614 15.986 1.00 56.62 107 ASP A CA 1
ATOM 811 C C . ASP A 1 107 ? -41.482 -3.642 14.897 1.00 56.62 107 ASP A C 1
ATOM 813 O O . ASP A 1 107 ? -42.578 -3.594 14.352 1.00 56.62 107 ASP A O 1
ATOM 817 N N . PHE A 1 108 ? -40.597 -4.591 14.572 1.00 55.19 108 PHE A N 1
ATOM 818 C CA . PHE A 1 108 ? -40.866 -5.620 13.555 1.00 55.19 108 PHE A CA 1
ATOM 819 C C . PHE A 1 108 ? -41.649 -6.830 14.095 1.00 55.19 108 PHE A C 1
ATOM 821 O O . PHE A 1 108 ? -42.045 -7.692 13.317 1.00 55.19 108 PHE A O 1
ATOM 828 N N . GLN A 1 109 ? -41.851 -6.920 15.415 1.00 53.59 109 GLN A N 1
ATOM 829 C CA . GLN A 1 109 ? -42.526 -8.045 16.076 1.00 53.59 109 GLN A CA 1
ATOM 830 C C . GLN A 1 109 ? -43.988 -7.733 16.462 1.00 53.59 109 GLN A C 1
ATOM 832 O O . GLN A 1 109 ? -44.647 -8.574 17.068 1.00 53.59 109 GLN A O 1
ATOM 837 N N . SER A 1 110 ? -44.488 -6.534 16.130 1.00 52.50 110 SER A N 1
ATOM 838 C CA . SER A 1 110 ? -45.863 -6.078 16.401 1.00 52.50 110 SER A CA 1
ATOM 839 C C . SER A 1 110 ? -46.767 -6.008 15.157 1.00 52.50 110 SER A C 1
ATOM 841 O O . SER A 1 110 ? -47.876 -5.480 15.256 1.00 52.50 110 SER A O 1
ATOM 843 N N . ILE A 1 111 ? -46.317 -6.548 14.014 1.00 51.09 111 ILE A N 1
ATOM 844 C CA . ILE A 1 111 ? -47.102 -6.712 12.774 1.00 51.09 111 ILE A CA 1
ATOM 845 C C . ILE A 1 111 ? -47.421 -8.190 12.562 1.00 51.09 111 ILE A C 1
ATOM 847 O O . ILE A 1 111 ? -46.478 -9.007 12.666 1.00 51.09 111 ILE A O 1
#

Foldseek 3Di:
DQLVVLVVVLVVQLVVCVVVVHDNVVSVVVSVVSSCVSVVPDPVNVVVVLVCCVVPPDLVPRPVNVVVVVVVVVVVVVVVVVVCVVVVVVVVVVVVVVVVVVVVVVVVVPD

pLDDT: mean 79.62, std 8.67, range [51.09, 92.81]